Protein AF-A0A3C0VUE1-F1 (afdb_monom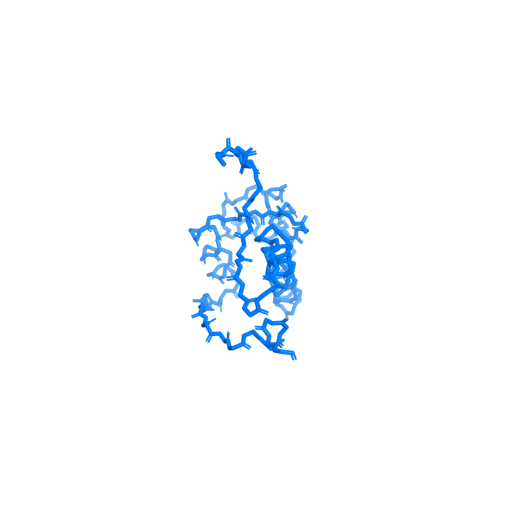er)

Radius of gyration: 16.92 Å; Cα contacts (8 Å, |Δi|>4): 74; chains: 1; bounding box: 52×18×45 Å

Secondary structure (DSSP, 8-state):
----TT--EEEETTEEEEHHHHHHHHHHHHHHHHHHHHHHTT--HHHHHHHHT--HHHHHHHTSTT----HHHHHHHHHHTT----------GGG--

Solvent-accessible surface area (backbone atoms only — not comparable to full-atom values): 6045 Å² total; per-residue (Å²): 134,93,82,78,85,86,69,66,62,48,77,54,98,94,43,80,42,54,47,66,59,58,49,48,53,55,33,36,54,54,19,49,54,52,51,50,54,35,52,78,66,73,49,49,64,64,56,49,16,67,65,58,76,43,58,44,70,58,50,53,44,51,55,33,80,79,47,83,75,52,69,68,56,52,42,45,55,26,48,63,68,77,45,79,78,82,88,80,91,73,87,64,72,86,79,55,138

Sequence (97 aa):
MAEKSGMNYLFKDGRAYSIEDIQKDVRKAFAQDYVECRKKKHVTQRQLAVKTGIPQPNITRFESVGSNPSLELMVKMAAALGMKLKLVLEEDKSLKD

Mean predicted aligned error: 6.17 Å

pLDDT: mean 87.29, std 13.76, range [38.28, 98.25]

Nearest PDB structures (foldseek):
  4z5h-assembly1_A-2  TM=8.898E-01  e=3.571E-03  Escherichia coli K-12
  6u0i-assembly1_B  TM=7.505E-01  e=1.689E-03  Escherichia coli str. K-12 substr. DH10B
  5k98-assembly1_P  TM=8.778E-01  e=1.098E-02  Escherichia coli MP020980.2
  8ezt-assemb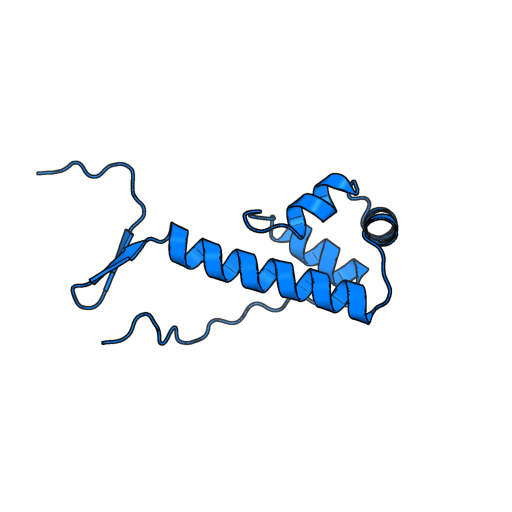ly1_D-2  TM=8.251E-01  e=7.092E-03  Legionella pneumophila
  2wiu-assembly1_B  TM=8.584E-01  e=1.031E-02  Escherichia coli

Structure (mmCIF, N/CA/C/O backbone):
data_AF-A0A3C0VUE1-F1
#
_entry.id   AF-A0A3C0VUE1-F1
#
loop_
_atom_site.group_PDB
_atom_site.id
_atom_site.type_symbol
_atom_site.label_atom_id
_atom_site.label_alt_id
_atom_site.label_comp_id
_atom_site.label_asym_id
_atom_site.label_entity_id
_atom_site.label_seq_id
_atom_site.pdbx_PDB_ins_code
_atom_site.Cartn_x
_atom_site.Cartn_y
_atom_site.Cartn_z
_atom_site.occupancy
_atom_site.B_iso_or_equiv
_atom_site.auth_seq_id
_atom_site.auth_comp_id
_atom_site.auth_asym_id
_atom_site.auth_atom_id
_atom_site.pdbx_PDB_model_num
ATOM 1 N N . MET A 1 1 ? 34.634 -0.906 -20.537 1.00 38.28 1 MET A N 1
ATOM 2 C CA . MET A 1 1 ? 35.022 -1.402 -19.200 1.00 38.28 1 MET A CA 1
ATOM 3 C C . MET A 1 1 ? 34.171 -0.685 -18.164 1.00 38.28 1 MET A C 1
ATOM 5 O O . MET A 1 1 ? 33.788 0.450 -18.405 1.00 38.28 1 MET A O 1
ATOM 9 N N . ALA A 1 2 ? 33.755 -1.427 -17.142 1.00 46.38 2 ALA A N 1
ATOM 10 C CA . ALA A 1 2 ? 32.662 -1.142 -16.218 1.00 46.38 2 ALA A CA 1
ATOM 11 C C . ALA A 1 2 ? 32.829 0.140 -15.386 1.00 46.38 2 ALA A C 1
ATOM 13 O O . ALA A 1 2 ? 33.916 0.393 -14.894 1.00 46.38 2 ALA A O 1
ATOM 14 N N . GLU A 1 3 ? 31.727 0.879 -15.207 1.00 42.19 3 GLU A N 1
ATOM 15 C CA . GLU A 1 3 ? 31.183 1.300 -13.902 1.00 42.19 3 GLU A CA 1
ATOM 16 C C . GLU A 1 3 ? 29.938 2.181 -14.122 1.00 42.19 3 GLU A C 1
ATOM 18 O O . GLU A 1 3 ? 29.999 3.397 -14.262 1.00 42.19 3 GLU A O 1
ATOM 23 N N . LYS A 1 4 ? 28.762 1.548 -14.152 1.00 46.25 4 LYS A N 1
ATOM 24 C CA . LYS A 1 4 ? 27.510 2.187 -13.716 1.00 46.25 4 LYS A CA 1
ATOM 25 C C . LYS A 1 4 ? 26.957 1.376 -12.552 1.00 46.25 4 LYS A C 1
ATOM 27 O O . LYS A 1 4 ? 25.874 0.807 -12.613 1.00 46.25 4 LYS A O 1
ATOM 32 N N . SER A 1 5 ? 27.773 1.267 -11.509 1.00 52.25 5 SER A N 1
ATOM 33 C CA . SER A 1 5 ? 27.320 0.829 -10.195 1.00 52.25 5 SER A CA 1
ATOM 34 C C . SER A 1 5 ? 26.398 1.926 -9.655 1.00 52.25 5 SER A C 1
ATOM 36 O O . SER A 1 5 ? 26.860 3.032 -9.391 1.00 52.25 5 SER A O 1
ATOM 38 N N . GLY A 1 6 ? 25.087 1.671 -9.591 1.00 52.31 6 GLY A N 1
ATOM 39 C CA . GLY A 1 6 ? 24.169 2.507 -8.807 1.00 52.31 6 GLY A CA 1
ATOM 40 C C . GLY A 1 6 ? 22.784 2.789 -9.386 1.00 52.31 6 GLY A C 1
ATOM 41 O O . GLY A 1 6 ? 21.906 3.156 -8.614 1.00 52.31 6 GLY A O 1
ATOM 42 N N . MET A 1 7 ? 22.532 2.604 -10.686 1.00 59.41 7 MET A N 1
ATOM 43 C CA . MET A 1 7 ? 21.194 2.857 -11.239 1.00 59.41 7 MET A CA 1
ATOM 44 C C . MET A 1 7 ? 20.579 1.600 -11.850 1.00 59.41 7 MET A C 1
ATOM 46 O O . MET A 1 7 ? 21.104 1.012 -12.796 1.00 59.41 7 MET A O 1
ATOM 50 N N . ASN A 1 8 ? 19.463 1.186 -11.256 1.00 80.62 8 ASN A N 1
ATOM 51 C CA . ASN A 1 8 ? 18.733 -0.035 -11.558 1.00 80.62 8 ASN A CA 1
ATOM 52 C C . ASN A 1 8 ? 17.902 0.190 -12.836 1.00 80.62 8 ASN A C 1
ATOM 54 O O . ASN A 1 8 ? 16.752 0.622 -12.770 1.00 80.62 8 ASN A O 1
ATOM 58 N N . TYR A 1 9 ? 18.516 -0.010 -14.002 1.00 83.56 9 TYR A N 1
ATOM 59 C CA . TYR A 1 9 ? 17.875 0.150 -15.310 1.00 83.56 9 TYR A CA 1
ATOM 60 C C . TYR A 1 9 ? 17.588 -1.210 -15.956 1.00 83.56 9 TYR A C 1
ATOM 62 O O . TYR A 1 9 ? 18.438 -2.099 -15.957 1.00 83.56 9 TYR A O 1
ATOM 70 N N . LEU A 1 10 ? 16.405 -1.345 -16.552 1.00 83.69 10 LEU A N 1
ATOM 71 C CA . LEU A 1 10 ? 16.043 -2.423 -17.470 1.00 83.69 10 LEU A CA 1
ATOM 72 C C . LEU A 1 10 ? 16.310 -1.955 -18.905 1.00 83.69 10 LEU A C 1
ATOM 74 O O . LEU A 1 10 ? 15.900 -0.859 -19.276 1.00 83.69 10 LEU A O 1
ATOM 78 N N . PHE A 1 11 ? 16.951 -2.782 -19.727 1.00 80.75 11 PHE A N 1
ATOM 79 C CA . PHE A 1 11 ? 17.130 -2.499 -21.152 1.00 80.75 11 PHE A CA 1
ATOM 80 C C . PHE A 1 11 ? 16.212 -3.395 -21.975 1.00 80.75 11 PHE A C 1
ATOM 82 O O . PHE A 1 11 ? 16.236 -4.615 -21.813 1.00 80.75 11 PHE A O 1
ATOM 89 N N . LYS A 1 12 ? 15.412 -2.790 -22.853 1.00 79.44 12 LYS A N 1
ATOM 90 C CA . LYS A 1 12 ? 14.504 -3.501 -23.755 1.0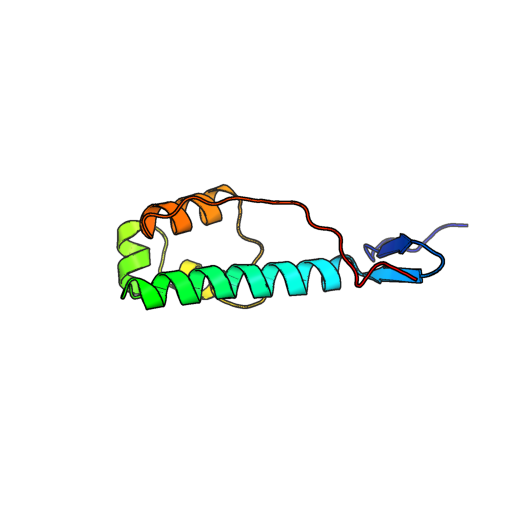0 79.44 12 LYS A CA 1
ATOM 91 C C . LYS A 1 12 ? 14.329 -2.696 -25.045 1.00 79.44 12 LYS A C 1
ATOM 93 O O . LYS A 1 12 ? 14.196 -1.479 -24.978 1.00 79.44 12 LYS A O 1
ATOM 98 N N . ASP A 1 13 ? 14.401 -3.363 -26.197 1.00 81.88 13 ASP A N 1
ATOM 99 C CA . ASP A 1 13 ? 14.172 -2.773 -27.530 1.00 81.88 13 ASP A CA 1
ATOM 100 C C . ASP A 1 13 ? 14.999 -1.493 -27.798 1.00 81.88 13 ASP A C 1
ATOM 102 O O . ASP A 1 13 ? 14.536 -0.501 -28.354 1.00 81.88 13 ASP A O 1
ATOM 106 N N . GLY A 1 14 ? 16.256 -1.482 -27.338 1.00 80.56 14 GLY A N 1
ATOM 107 C CA . GLY A 1 14 ? 17.170 -0.342 -27.491 1.00 80.56 14 GLY A CA 1
ATOM 108 C C . GLY A 1 14 ? 16.881 0.857 -26.576 1.00 80.56 14 GLY A C 1
ATOM 109 O O . GLY A 1 14 ? 17.617 1.843 -26.625 1.00 80.56 14 GLY A O 1
ATOM 110 N N . ARG A 1 15 ? 15.862 0.780 -25.711 1.00 81.75 15 ARG A N 1
ATOM 111 C CA . ARG A 1 15 ? 15.519 1.805 -24.716 1.00 81.75 15 ARG A CA 1
ATOM 112 C C . ARG A 1 15 ? 15.894 1.349 -23.303 1.00 81.75 15 ARG A C 1
ATOM 114 O O . ARG A 1 15 ? 15.845 0.164 -22.967 1.00 81.75 15 ARG A O 1
ATOM 121 N N . ALA A 1 16 ? 16.294 2.309 -22.472 1.00 84.06 16 ALA A N 1
ATOM 122 C CA . ALA A 1 16 ? 16.570 2.098 -21.056 1.00 84.06 16 ALA A CA 1
ATOM 123 C C . ALA A 1 16 ? 15.379 2.581 -20.225 1.00 84.06 16 ALA A C 1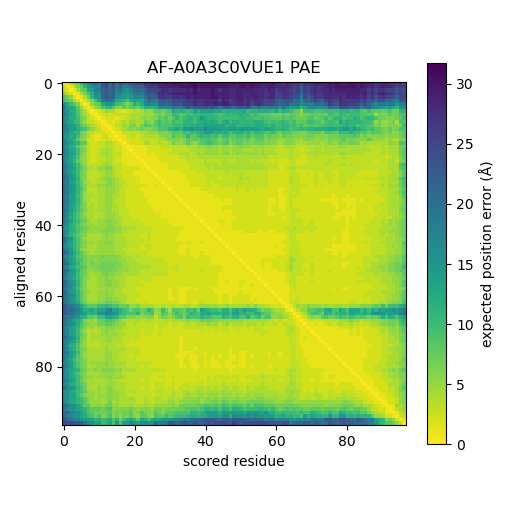
ATOM 125 O O . ALA A 1 16 ? 14.930 3.715 -20.381 1.00 84.06 16 ALA A O 1
ATOM 126 N N . TYR A 1 17 ? 14.911 1.735 -19.317 1.00 84.50 17 TYR A N 1
ATOM 127 C CA . TYR A 1 17 ? 13.801 2.010 -18.418 1.00 84.50 17 TYR A CA 1
ATOM 128 C C . TYR A 1 17 ? 14.300 2.015 -16.980 1.00 84.50 17 TYR A C 1
ATOM 130 O O . TYR A 1 17 ? 14.957 1.075 -16.534 1.00 84.50 17 TYR A O 1
ATOM 138 N N . SER A 1 18 ? 14.003 3.081 -16.244 1.00 88.19 18 SER A N 1
ATOM 139 C CA . SER A 1 18 ? 14.313 3.173 -14.818 1.00 88.19 18 SER A CA 1
ATOM 140 C C . SER A 1 18 ? 13.386 2.247 -14.034 1.00 88.19 18 SER A C 1
ATOM 142 O O . SER A 1 18 ? 12.167 2.425 -14.050 1.00 88.19 18 SER A O 1
ATOM 144 N N . ILE A 1 19 ? 13.945 1.265 -13.320 1.00 87.00 19 ILE A N 1
ATOM 145 C CA . ILE A 1 19 ? 13.153 0.400 -12.433 1.00 87.00 19 ILE A CA 1
ATOM 146 C C . ILE A 1 19 ? 12.474 1.232 -11.344 1.00 87.00 19 ILE A C 1
ATOM 148 O O . ILE A 1 19 ? 11.368 0.904 -10.923 1.00 87.00 19 ILE A O 1
ATOM 152 N N . GLU A 1 20 ? 13.108 2.313 -10.889 1.00 86.94 20 GLU A N 1
ATOM 153 C CA . GLU A 1 20 ? 12.537 3.179 -9.862 1.00 86.94 20 GLU A CA 1
ATOM 154 C C . GLU A 1 20 ? 11.254 3.866 -10.341 1.00 86.94 20 GLU A C 1
ATOM 156 O O . GLU A 1 20 ? 10.271 3.893 -9.595 1.00 86.94 20 GLU A O 1
ATOM 161 N N . ASP A 1 21 ? 11.230 4.337 -11.590 1.00 85.19 21 ASP A N 1
ATOM 162 C CA . ASP A 1 21 ? 10.046 4.969 -12.178 1.00 85.19 21 ASP A CA 1
ATOM 163 C C . ASP A 1 21 ? 8.914 3.953 -12.367 1.00 85.19 21 ASP A C 1
ATOM 165 O O . ASP A 1 21 ? 7.794 4.197 -11.917 1.00 85.19 21 ASP A O 1
ATOM 169 N N . ILE A 1 22 ? 9.224 2.759 -12.891 1.00 87.50 22 ILE A N 1
ATOM 170 C CA . ILE A 1 22 ? 8.250 1.658 -12.996 1.00 87.50 22 ILE A CA 1
ATOM 171 C C . ILE A 1 22 ? 7.665 1.337 -11.611 1.00 87.50 22 ILE A C 1
ATOM 173 O O . ILE A 1 22 ? 6.450 1.252 -11.421 1.00 87.50 22 ILE A O 1
ATOM 177 N N . GLN A 1 23 ? 8.519 1.197 -10.595 1.00 89.12 23 GLN A N 1
ATOM 178 C CA . GLN A 1 23 ? 8.074 0.913 -9.232 1.00 89.12 23 GLN A CA 1
ATOM 179 C C . GLN A 1 23 ? 7.252 2.051 -8.620 1.00 89.12 23 GLN A C 1
ATOM 181 O O . GLN A 1 23 ? 6.435 1.799 -7.732 1.00 89.12 23 GLN A O 1
ATOM 186 N N . LYS A 1 24 ? 7.502 3.305 -8.998 1.00 88.44 24 LYS A N 1
ATOM 187 C CA . LYS A 1 24 ? 6.782 4.467 -8.470 1.00 88.44 24 LYS A CA 1
ATOM 188 C C . LYS A 1 24 ? 5.323 4.446 -8.907 1.00 88.44 24 LYS A C 1
ATOM 190 O O . LYS A 1 24 ? 4.447 4.641 -8.061 1.00 88.44 24 LYS A O 1
ATOM 195 N N . ASP A 1 25 ? 5.068 4.147 -10.176 1.00 86.88 25 ASP A N 1
ATOM 196 C CA . ASP A 1 25 ? 3.711 4.079 -10.719 1.00 86.88 25 ASP A CA 1
ATOM 197 C C . ASP A 1 25 ? 2.924 2.914 -10.118 1.00 86.88 25 ASP A C 1
ATOM 199 O O . ASP A 1 25 ? 1.810 3.112 -9.625 1.00 86.88 25 ASP A O 1
ATOM 203 N N . VAL A 1 26 ? 3.547 1.734 -10.020 1.00 89.62 26 VAL A N 1
ATOM 204 C CA . VAL A 1 26 ? 2.945 0.565 -9.356 1.00 89.62 26 VAL A CA 1
ATOM 205 C C . VAL A 1 26 ? 2.604 0.875 -7.896 1.00 89.62 26 VAL A C 1
ATOM 207 O O . VAL A 1 26 ? 1.485 0.617 -7.450 1.00 89.62 26 VAL A O 1
ATOM 210 N N . ARG A 1 27 ? 3.531 1.479 -7.138 1.00 90.75 27 ARG A N 1
ATOM 211 C CA . ARG A 1 27 ? 3.298 1.850 -5.729 1.00 90.75 27 ARG A CA 1
ATOM 212 C C . ARG A 1 27 ? 2.165 2.859 -5.574 1.00 90.75 27 ARG A C 1
ATOM 214 O O . ARG A 1 27 ? 1.388 2.760 -4.626 1.00 90.75 27 ARG A O 1
ATOM 221 N N . LYS A 1 28 ? 2.071 3.830 -6.483 1.00 89.50 28 LYS A N 1
ATOM 222 C CA . LYS A 1 28 ? 1.016 4.845 -6.464 1.00 89.50 28 LYS A CA 1
ATOM 223 C C . LYS A 1 28 ? -0.356 4.223 -6.716 1.00 89.50 28 LYS A C 1
ATOM 225 O O . LYS A 1 28 ? -1.250 4.452 -5.905 1.00 89.50 28 LYS A O 1
ATOM 230 N N . ALA A 1 29 ? -0.498 3.433 -7.782 1.00 90.06 29 ALA A N 1
ATOM 231 C CA . ALA A 1 29 ? -1.750 2.749 -8.105 1.00 90.06 29 ALA A CA 1
ATOM 232 C C . ALA A 1 29 ? -2.197 1.855 -6.939 1.00 90.06 29 ALA A C 1
ATOM 234 O O . ALA A 1 29 ? -3.319 1.958 -6.450 1.00 90.06 29 ALA A O 1
ATOM 235 N N . PHE A 1 30 ? -1.258 1.083 -6.394 1.00 91.62 30 PHE A N 1
ATOM 236 C CA . PHE A 1 30 ? -1.511 0.208 -5.261 1.00 91.62 30 PHE A CA 1
ATOM 237 C C . PHE A 1 30 ? -1.992 0.959 -4.008 1.00 91.62 30 PHE A C 1
ATOM 239 O O . PHE A 1 30 ? -2.989 0.582 -3.397 1.00 91.62 30 PHE A O 1
ATOM 246 N N . ALA A 1 31 ? -1.322 2.046 -3.612 1.00 93.25 31 ALA A N 1
ATOM 247 C CA . ALA A 1 31 ? -1.751 2.842 -2.460 1.00 93.25 31 ALA A CA 1
ATOM 248 C C . ALA A 1 31 ? -3.150 3.452 -2.673 1.00 93.25 31 ALA A C 1
ATOM 250 O O . ALA A 1 31 ? -3.966 3.471 -1.746 1.00 93.25 31 ALA A O 1
ATOM 251 N N . GLN A 1 32 ? -3.445 3.911 -3.894 1.00 94.06 32 GLN A N 1
ATOM 252 C CA . GLN A 1 32 ? -4.749 4.464 -4.259 1.00 94.06 32 GLN A CA 1
ATOM 253 C C . GLN A 1 32 ? -5.868 3.424 -4.132 1.00 94.06 32 GLN A C 1
ATOM 255 O O . GLN A 1 32 ? -6.879 3.724 -3.494 1.00 94.06 32 GLN A O 1
ATOM 260 N N . ASP A 1 33 ? -5.661 2.194 -4.610 1.00 94.25 33 ASP A N 1
ATOM 261 C CA . ASP A 1 33 ? -6.644 1.107 -4.497 1.00 94.25 33 ASP A CA 1
ATOM 262 C C . ASP A 1 33 ? -7.052 0.843 -3.040 1.00 94.25 33 ASP A C 1
ATOM 264 O O . ASP A 1 33 ? -8.238 0.696 -2.719 1.00 94.25 33 ASP A O 1
ATOM 268 N N . TYR A 1 34 ? -6.083 0.838 -2.120 1.00 95.81 34 TYR A N 1
ATOM 269 C CA . TYR A 1 34 ? -6.359 0.654 -0.695 1.00 95.81 34 TYR A CA 1
ATOM 270 C C . TYR A 1 34 ? -7.112 1.838 -0.090 1.00 95.81 34 TYR A C 1
ATOM 272 O O . TYR A 1 34 ? -8.068 1.628 0.663 1.00 95.81 34 TYR A O 1
ATOM 280 N N . VAL A 1 35 ? -6.727 3.073 -0.430 1.00 96.44 35 VAL A N 1
ATOM 281 C CA . VAL A 1 35 ? -7.426 4.286 0.026 1.00 96.44 35 VAL A CA 1
ATOM 282 C C . VAL A 1 35 ? -8.876 4.276 -0.446 1.00 96.44 35 VAL A C 1
ATOM 284 O O . VAL A 1 35 ? -9.788 4.544 0.342 1.00 96.44 35 VAL A O 1
ATOM 287 N N . GLU A 1 36 ? -9.108 3.960 -1.717 1.00 97.06 36 GLU A N 1
ATOM 288 C CA . GLU A 1 36 ? -10.445 3.890 -2.293 1.00 97.06 36 GLU A CA 1
ATOM 289 C C . GLU A 1 36 ? -11.280 2.785 -1.662 1.00 97.06 36 GLU A C 1
ATOM 291 O O . GLU A 1 36 ? -12.406 3.039 -1.231 1.00 97.06 36 GLU A O 1
ATOM 296 N N . CYS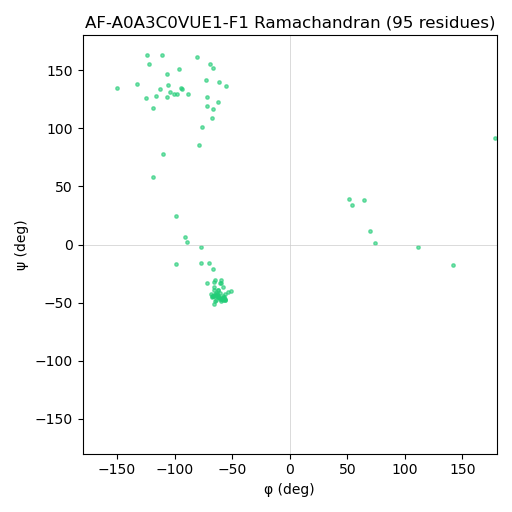 A 1 37 ? -10.736 1.572 -1.555 1.00 97.31 37 CYS A N 1
ATOM 297 C CA . CYS A 1 37 ? -11.420 0.454 -0.917 1.00 97.31 37 CYS A CA 1
ATOM 298 C C . CYS A 1 37 ? -11.790 0.787 0.534 1.00 97.31 37 CYS A C 1
ATOM 300 O O . CYS A 1 37 ? -12.919 0.541 0.970 1.00 97.31 37 CYS A O 1
ATOM 302 N N . ARG A 1 38 ? -10.864 1.392 1.284 1.00 97.81 38 ARG A N 1
ATOM 303 C CA . ARG A 1 38 ? -11.102 1.823 2.661 1.00 97.81 38 ARG A CA 1
ATOM 304 C C . ARG A 1 38 ? -12.241 2.845 2.740 1.00 97.81 38 ARG A C 1
ATOM 306 O O . ARG A 1 38 ? -13.132 2.693 3.578 1.00 97.81 38 ARG A O 1
ATOM 313 N N . LYS A 1 39 ? -12.233 3.859 1.867 1.00 97.75 39 LYS A N 1
ATOM 314 C CA . LYS A 1 39 ? -13.289 4.883 1.793 1.00 97.75 39 LYS A CA 1
ATOM 315 C C . LYS A 1 39 ? -14.645 4.286 1.399 1.00 97.75 39 LYS A C 1
ATOM 317 O O . LYS A 1 39 ? -15.629 4.590 2.064 1.00 97.75 39 LYS A O 1
ATOM 322 N N . LYS A 1 40 ? -14.692 3.395 0.400 1.00 98.12 40 LYS A N 1
ATOM 323 C CA . LYS A 1 40 ? -15.908 2.670 -0.032 1.00 98.12 40 LYS A CA 1
ATOM 324 C C . LYS A 1 40 ? -16.517 1.827 1.091 1.00 98.12 40 LYS A C 1
ATOM 326 O O . LYS A 1 40 ? -17.725 1.653 1.144 1.00 98.12 40 LYS A O 1
ATOM 331 N N . LYS A 1 41 ? -15.686 1.324 2.006 1.00 97.00 41 LYS A N 1
ATOM 332 C CA . LYS A 1 41 ? -16.114 0.571 3.197 1.00 97.00 41 LYS A CA 1
ATOM 333 C C . LYS A 1 41 ? -16.351 1.448 4.429 1.00 97.00 41 LYS A C 1
ATOM 335 O O . LYS A 1 41 ? -16.557 0.909 5.512 1.00 97.00 41 LYS A O 1
ATOM 340 N N . HIS A 1 42 ? -16.290 2.773 4.286 1.00 97.62 42 HIS A N 1
ATOM 341 C CA . HIS A 1 42 ? -16.481 3.745 5.366 1.00 97.62 42 HIS A CA 1
ATOM 342 C C . HIS A 1 42 ? -15.563 3.524 6.582 1.00 97.62 42 HIS A C 1
ATOM 344 O O . HIS A 1 42 ? -15.942 3.780 7.722 1.00 97.62 42 HIS A O 1
ATOM 350 N N . VAL A 1 43 ? -14.333 3.058 6.346 1.00 98.00 43 VAL A N 1
ATOM 351 C CA . VAL A 1 43 ? -13.335 2.832 7.400 1.00 98.00 43 VAL A CA 1
ATOM 352 C C . VAL A 1 43 ? -12.376 4.028 7.463 1.00 98.00 43 VAL A C 1
ATOM 354 O O . VAL A 1 43 ? -11.806 4.447 6.460 1.00 98.00 43 VAL A O 1
ATOM 357 N N . THR A 1 44 ? -12.146 4.607 8.63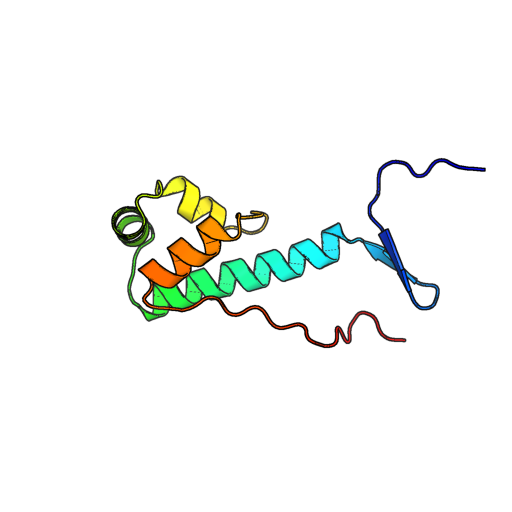8 1.00 98.25 44 THR A N 1
ATOM 358 C CA . THR A 1 44 ? -11.105 5.636 8.831 1.00 98.25 44 THR A CA 1
ATOM 359 C C . THR A 1 44 ? -9.724 4.997 8.999 1.00 98.25 44 THR A C 1
ATOM 361 O O . THR A 1 44 ? -9.618 3.826 9.360 1.00 98.25 44 THR A O 1
ATOM 364 N N . GLN A 1 45 ? -8.638 5.753 8.799 1.00 98.19 45 GLN A N 1
ATOM 365 C CA . GLN A 1 45 ? -7.282 5.245 9.075 1.00 98.19 45 GLN A CA 1
ATOM 366 C C . GLN A 1 45 ? -7.124 4.798 10.539 1.00 98.19 45 GLN A C 1
ATOM 368 O O . GLN A 1 45 ? -6.498 3.779 10.807 1.00 98.19 45 GLN A O 1
ATOM 373 N N . ARG A 1 46 ? -7.753 5.510 11.486 1.00 98.25 46 ARG A N 1
ATOM 374 C CA . ARG A 1 46 ? -7.773 5.136 12.909 1.00 98.25 46 ARG A CA 1
ATOM 375 C C . ARG A 1 46 ? -8.521 3.824 13.153 1.00 98.25 46 ARG A C 1
ATOM 377 O O . ARG A 1 46 ? -8.049 2.985 13.908 1.00 98.25 46 ARG A O 1
ATOM 384 N N . GLN A 1 47 ? -9.669 3.621 12.512 1.00 98.25 47 GLN A N 1
ATOM 385 C CA . GLN A 1 47 ? -10.393 2.349 12.613 1.00 98.25 47 GLN A CA 1
ATOM 386 C C . GLN A 1 47 ? -9.602 1.203 11.979 1.00 98.25 47 GLN A C 1
ATOM 388 O O . GLN A 1 47 ? -9.571 0.106 12.528 1.00 98.25 47 GLN A O 1
ATOM 393 N N . LEU A 1 48 ? -8.934 1.450 10.851 1.00 97.69 48 LEU A N 1
ATOM 394 C CA . LEU A 1 48 ? -8.080 0.448 10.222 1.00 97.69 48 LEU A CA 1
ATOM 395 C C . LEU A 1 48 ? -6.869 0.104 11.101 1.00 97.69 48 LEU A C 1
ATOM 397 O O . LEU A 1 48 ? -6.517 -1.068 11.197 1.00 97.69 48 LEU A O 1
ATOM 401 N N . ALA A 1 49 ? -6.297 1.085 11.808 1.00 97.94 49 ALA A N 1
ATOM 402 C CA . ALA A 1 49 ? -5.236 0.869 12.795 1.00 97.94 49 ALA A CA 1
ATOM 403 C C . ALA A 1 49 ? -5.686 -0.098 13.894 1.00 97.94 49 ALA A C 1
ATOM 405 O O . ALA A 1 49 ? -5.012 -1.087 14.166 1.00 97.94 49 ALA A O 1
ATOM 406 N N . VAL A 1 50 ? -6.879 0.128 14.451 1.00 97.69 50 VAL A N 1
ATOM 407 C CA . VAL A 1 50 ? -7.474 -0.765 15.457 1.00 97.69 50 VAL A CA 1
ATOM 408 C C . VAL A 1 50 ? -7.699 -2.173 14.897 1.00 97.69 50 VAL A C 1
ATOM 410 O O . VAL A 1 50 ? -7.338 -3.146 15.547 1.00 97.69 50 VAL A O 1
ATOM 413 N N . LYS A 1 51 ? -8.243 -2.301 13.679 1.00 96.50 51 LYS A N 1
ATOM 414 C CA . LYS A 1 51 ? -8.512 -3.610 13.054 1.00 96.50 51 LYS A CA 1
ATOM 415 C C . LYS A 1 51 ? -7.249 -4.412 12.734 1.00 96.50 51 LYS A C 1
ATOM 417 O O . LYS A 1 51 ? -7.292 -5.635 12.731 1.00 96.50 51 LYS A O 1
ATOM 422 N N . THR A 1 52 ? -6.158 -3.730 12.399 1.00 95.75 52 THR A N 1
ATOM 423 C CA . THR A 1 52 ? -4.914 -4.364 11.936 1.00 95.75 52 THR A CA 1
ATOM 424 C C . THR A 1 52 ? -3.857 -4.518 13.027 1.00 95.75 52 THR A C 1
ATOM 426 O O . THR A 1 52 ? -2.898 -5.262 12.830 1.00 95.75 52 THR A O 1
ATOM 429 N N . GLY A 1 53 ? -3.986 -3.790 14.141 1.00 95.69 53 GLY A N 1
ATOM 430 C CA . GLY A 1 53 ? -2.922 -3.642 15.137 1.00 95.69 53 GLY A CA 1
ATOM 431 C C . GLY A 1 53 ? -1.737 -2.797 14.651 1.00 95.69 53 GLY A C 1
ATOM 432 O O . GLY A 1 53 ? -0.689 -2.781 15.290 1.00 95.69 53 GLY A O 1
ATOM 433 N N . ILE A 1 54 ? -1.872 -2.104 13.517 1.00 94.81 54 ILE A N 1
ATOM 434 C CA . ILE A 1 54 ? -0.816 -1.275 12.930 1.00 94.81 54 ILE A CA 1
ATOM 435 C C . ILE A 1 54 ? -0.997 0.172 13.401 1.00 94.81 54 ILE A C 1
ATOM 437 O O . ILE A 1 54 ? -2.111 0.691 13.326 1.00 94.81 54 ILE A O 1
ATOM 441 N N . PRO A 1 55 ? 0.067 0.879 13.821 1.00 95.69 55 PRO A N 1
ATOM 442 C CA . PRO A 1 55 ? -0.034 2.294 14.167 1.00 95.69 55 PRO A CA 1
ATOM 443 C C . PRO A 1 55 ? -0.618 3.134 13.023 1.00 95.69 55 PRO A C 1
ATOM 445 O O . PRO A 1 55 ? -0.203 3.000 11.871 1.00 95.69 55 PRO A O 1
ATOM 448 N N . GLN A 1 56 ? -1.532 4.059 13.335 1.00 96.69 56 GLN A N 1
ATOM 449 C CA . GLN A 1 56 ? -2.134 4.949 12.333 1.00 96.69 56 GLN A CA 1
ATOM 450 C C . GLN A 1 56 ? -1.093 5.678 11.454 1.00 96.69 56 GLN A C 1
ATOM 452 O O . GLN A 1 56 ? -1.310 5.712 10.244 1.00 96.69 56 GLN A O 1
ATOM 457 N N . PRO A 1 57 ? 0.054 6.176 11.971 1.00 95.19 57 PRO A N 1
ATOM 458 C CA . PRO A 1 57 ? 1.088 6.779 11.123 1.00 95.19 57 PRO A CA 1
ATOM 459 C C . PRO A 1 57 ? 1.653 5.825 10.061 1.00 95.19 57 PRO A C 1
ATOM 461 O O . PRO A 1 57 ? 1.960 6.247 8.946 1.00 95.19 57 PRO A O 1
ATOM 464 N N . ASN A 1 58 ? 1.737 4.525 10.362 1.00 93.38 58 ASN A N 1
ATOM 465 C CA . ASN A 1 58 ? 2.184 3.519 9.398 1.00 93.38 58 ASN A CA 1
ATOM 466 C C . ASN A 1 58 ? 1.125 3.276 8.320 1.00 93.38 58 ASN A C 1
ATOM 468 O O . ASN A 1 58 ? 1.486 3.055 7.169 1.00 93.38 58 ASN A O 1
ATOM 472 N N . ILE A 1 59 ? -0.163 3.374 8.664 1.00 95.62 59 ILE A N 1
ATOM 473 C CA . ILE A 1 59 ? -1.256 3.353 7.683 1.00 95.62 59 ILE A CA 1
ATOM 474 C C . ILE A 1 59 ? -1.212 4.602 6.808 1.00 95.62 59 ILE A C 1
ATOM 476 O O . ILE A 1 59 ? -1.313 4.488 5.592 1.00 95.62 59 ILE A O 1
ATOM 480 N N . THR A 1 60 ? -1.005 5.785 7.391 1.00 95.38 60 THR A N 1
ATOM 481 C CA . THR A 1 60 ? -0.829 7.022 6.622 1.00 95.38 60 THR A CA 1
ATOM 482 C C . THR A 1 60 ? 0.325 6.883 5.634 1.00 95.38 60 THR A C 1
ATOM 484 O O . THR A 1 60 ? 0.152 7.179 4.456 1.00 95.38 60 THR A O 1
ATOM 487 N N . ARG A 1 61 ? 1.477 6.367 6.079 1.00 92.44 61 ARG A N 1
ATOM 488 C CA . ARG A 1 61 ? 2.629 6.116 5.206 1.00 92.44 61 ARG A CA 1
ATOM 489 C C . ARG A 1 61 ? 2.323 5.073 4.132 1.00 92.44 61 ARG A C 1
ATOM 491 O O . ARG A 1 61 ? 2.704 5.281 2.988 1.00 92.44 61 ARG A O 1
ATOM 498 N N . PHE A 1 62 ? 1.640 3.986 4.486 1.00 93.44 62 PHE A N 1
ATOM 499 C CA . PHE A 1 62 ? 1.207 2.954 3.541 1.00 93.44 62 PHE A CA 1
ATOM 500 C C . PHE A 1 62 ? 0.331 3.546 2.426 1.00 93.44 62 PHE A C 1
ATOM 502 O O . PHE A 1 62 ? 0.563 3.282 1.253 1.00 93.44 62 PHE A O 1
ATOM 509 N N . GLU A 1 63 ? -0.629 4.396 2.794 1.00 93.56 63 GLU A N 1
ATOM 510 C CA . GLU A 1 63 ? -1.554 5.074 1.877 1.00 93.56 63 GLU A CA 1
ATOM 511 C C . GLU A 1 63 ? -0.928 6.268 1.131 1.00 93.56 63 GLU A C 1
ATOM 513 O O . GLU A 1 63 ? -1.591 6.896 0.305 1.00 93.56 63 GLU A O 1
ATOM 518 N N . SER A 1 64 ? 0.336 6.599 1.411 1.00 87.50 64 SER A N 1
ATOM 519 C CA . SER A 1 64 ? 1.063 7.694 0.763 1.00 87.50 64 SER A CA 1
ATOM 520 C C . SER A 1 64 ? 1.924 7.189 -0.395 1.00 87.50 64 SER A C 1
ATOM 522 O O . SER A 1 64 ? 2.446 6.072 -0.376 1.00 87.50 64 SER A O 1
ATOM 524 N N . VAL A 1 65 ? 2.133 8.051 -1.394 1.00 71.06 65 VAL A N 1
ATOM 525 C CA . VAL A 1 65 ? 3.006 7.759 -2.539 1.00 71.06 65 VAL A CA 1
ATOM 526 C C . VAL A 1 65 ? 4.441 7.535 -2.049 1.00 71.06 65 VAL A C 1
ATOM 528 O O . VAL A 1 65 ? 5.022 8.409 -1.412 1.00 71.06 65 VAL A O 1
ATOM 531 N N . GLY A 1 66 ? 5.013 6.368 -2.355 1.00 70.50 66 GLY A N 1
ATOM 532 C CA . GLY A 1 66 ? 6.429 6.065 -2.107 1.00 70.50 66 GLY A CA 1
ATOM 533 C C . GLY A 1 66 ? 6.717 5.022 -1.024 1.00 70.50 66 GLY A C 1
ATOM 534 O O . GLY A 1 66 ? 7.879 4.658 -0.839 1.00 70.50 66 GLY A O 1
ATOM 535 N N . SER A 1 67 ? 5.710 4.480 -0.329 1.00 77.62 67 SER A N 1
ATOM 536 C CA . SER A 1 67 ? 5.955 3.330 0.553 1.00 77.62 67 SER A CA 1
ATOM 537 C C . SER A 1 67 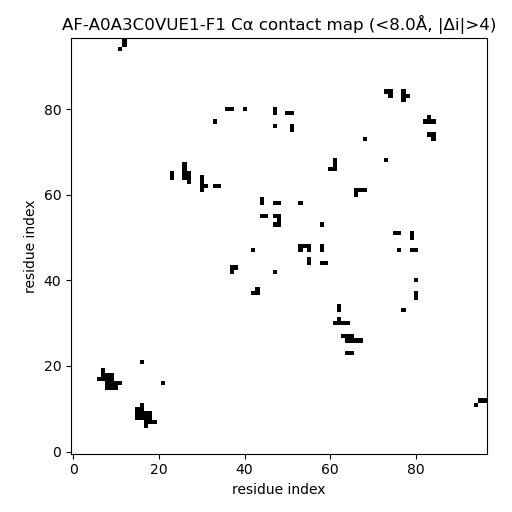? 6.199 2.046 -0.256 1.00 77.62 67 SER A C 1
ATOM 539 O O . SER A 1 67 ? 5.573 1.825 -1.289 1.00 77.62 67 SER A O 1
ATOM 541 N N . ASN A 1 68 ? 7.133 1.202 0.193 1.00 87.06 68 ASN A N 1
ATOM 542 C CA . ASN A 1 68 ? 7.308 -0.169 -0.300 1.00 87.06 68 ASN A CA 1
ATOM 543 C C . ASN A 1 68 ? 6.880 -1.130 0.818 1.00 87.06 68 ASN A C 1
ATOM 545 O O . ASN A 1 68 ? 7.734 -1.569 1.596 1.00 87.06 68 ASN A O 1
ATOM 549 N N . PRO A 1 69 ? 5.567 -1.337 1.022 1.00 88.56 69 PRO A N 1
ATOM 550 C CA . PRO A 1 69 ? 5.103 -2.171 2.116 1.00 88.56 69 PRO A CA 1
ATOM 551 C C . PRO A 1 69 ? 5.518 -3.626 1.889 1.00 88.56 69 PRO A C 1
ATOM 553 O O . PRO A 1 69 ? 5.661 -4.070 0.755 1.00 88.56 69 PRO A O 1
ATOM 556 N N . SER A 1 70 ? 5.706 -4.388 2.967 1.00 91.56 70 SER A N 1
ATOM 557 C CA . SER A 1 70 ? 5.913 -5.832 2.847 1.00 91.56 70 SER A CA 1
ATOM 558 C C . SER A 1 70 ? 4.625 -6.516 2.387 1.00 91.56 70 SER A C 1
ATOM 560 O O . SER A 1 70 ? 3.525 -6.031 2.662 1.00 91.56 70 SER A O 1
ATOM 562 N N . LEU A 1 71 ? 4.744 -7.683 1.749 1.00 93.31 71 LEU A N 1
ATOM 563 C CA . LEU A 1 71 ? 3.583 -8.502 1.387 1.00 93.31 71 LEU A CA 1
ATOM 564 C C . LEU A 1 71 ? 2.686 -8.782 2.605 1.00 93.31 71 LEU A C 1
ATOM 566 O O . LEU A 1 71 ? 1.466 -8.693 2.509 1.00 93.31 71 LEU A O 1
ATOM 570 N N . GLU A 1 72 ? 3.285 -9.059 3.765 1.00 94.00 72 GLU A N 1
ATOM 571 C CA . GLU A 1 72 ? 2.556 -9.266 5.020 1.00 94.00 72 GLU A CA 1
ATOM 572 C C . GLU A 1 72 ? 1.671 -8.061 5.372 1.00 94.00 72 GLU A C 1
ATOM 574 O O . GLU A 1 72 ? 0.487 -8.223 5.674 1.00 94.00 72 GLU A O 1
ATOM 579 N N . LEU A 1 73 ? 2.225 -6.848 5.294 1.00 93.38 73 LEU A N 1
ATOM 580 C CA . LEU A 1 73 ? 1.491 -5.615 5.559 1.00 93.38 73 LEU A CA 1
ATOM 581 C C . LEU A 1 73 ? 0.343 -5.431 4.558 1.00 93.38 73 LEU A C 1
ATOM 583 O O . LEU A 1 73 ? -0.785 -5.152 4.961 1.00 93.38 73 LEU A O 1
ATOM 587 N N . MET A 1 74 ? 0.605 -5.652 3.268 1.00 94.81 74 MET A N 1
ATOM 588 C CA . MET A 1 74 ? -0.419 -5.580 2.222 1.00 94.81 74 MET A CA 1
ATOM 589 C C . MET A 1 74 ? -1.583 -6.547 2.490 1.00 94.81 74 MET A C 1
ATOM 591 O O . MET A 1 74 ? -2.755 -6.162 2.407 1.00 94.81 74 MET A O 1
ATOM 595 N N . VAL A 1 75 ? -1.270 -7.795 2.848 1.00 96.06 75 VAL A N 1
ATOM 596 C CA . VAL A 1 75 ? -2.263 -8.837 3.139 1.00 96.06 75 VAL A CA 1
ATOM 597 C C . VAL A 1 75 ? -3.068 -8.492 4.391 1.00 96.06 75 VAL A C 1
ATOM 599 O O . VAL A 1 75 ? -4.295 -8.577 4.352 1.00 96.06 75 VAL A O 1
ATOM 602 N N . LYS A 1 76 ? -2.423 -8.033 5.474 1.00 95.75 76 LYS A N 1
ATOM 603 C CA . LYS A 1 76 ? -3.115 -7.599 6.703 1.00 95.75 76 LYS A CA 1
ATOM 604 C C . LYS A 1 76 ? -4.096 -6.460 6.436 1.00 95.75 76 LYS A C 1
ATOM 606 O O . LYS A 1 76 ? -5.238 -6.512 6.890 1.00 95.75 76 LYS A O 1
ATOM 611 N N . MET A 1 77 ? -3.670 -5.454 5.674 1.00 95.88 77 MET A N 1
ATOM 612 C CA . MET A 1 77 ? -4.511 -4.312 5.310 1.00 95.88 77 MET A CA 1
ATOM 613 C C . MET A 1 77 ? -5.729 -4.754 4.487 1.00 95.88 77 MET A C 1
ATOM 615 O O . MET A 1 77 ? -6.849 -4.332 4.773 1.00 95.88 77 MET A O 1
ATOM 619 N N . ALA A 1 78 ? -5.537 -5.653 3.513 1.00 96.81 78 ALA A N 1
ATOM 620 C CA . ALA A 1 78 ? -6.630 -6.188 2.702 1.00 96.81 78 ALA A CA 1
ATOM 621 C C . ALA A 1 78 ? -7.613 -7.000 3.560 1.00 96.81 78 ALA A C 1
ATOM 623 O O . ALA A 1 78 ? -8.819 -6.754 3.514 1.00 96.81 78 ALA A O 1
ATOM 624 N N . ALA A 1 79 ? -7.102 -7.898 4.405 1.00 97.06 79 ALA A N 1
ATOM 625 C CA . ALA A 1 79 ? -7.916 -8.723 5.293 1.00 97.06 79 ALA A CA 1
ATOM 626 C C . ALA A 1 79 ? -8.747 -7.876 6.274 1.00 97.06 79 ALA A C 1
ATOM 628 O O . ALA A 1 79 ? -9.938 -8.126 6.444 1.00 97.06 79 ALA A O 1
ATOM 629 N N . ALA A 1 80 ? -8.172 -6.816 6.851 1.00 97.00 80 ALA A N 1
ATOM 630 C CA . ALA A 1 80 ? -8.888 -5.896 7.743 1.00 97.00 80 ALA A CA 1
ATOM 631 C C . ALA A 1 80 ? -9.980 -5.067 7.039 1.00 97.00 80 ALA A C 1
ATOM 633 O O . ALA A 1 80 ? -10.917 -4.573 7.678 1.00 97.00 80 ALA A O 1
ATOM 634 N N . LEU A 1 81 ? -9.883 -4.933 5.716 1.00 97.00 81 LEU A N 1
ATOM 635 C CA . LEU A 1 81 ? -10.928 -4.382 4.859 1.00 97.00 81 LEU A CA 1
ATOM 636 C C . LEU A 1 81 ? -11.904 -5.464 4.361 1.00 97.00 81 LEU A C 1
ATOM 638 O O . LEU A 1 81 ? -12.828 -5.145 3.620 1.00 97.00 81 LEU A O 1
ATOM 642 N N . GLY A 1 82 ? -11.763 -6.731 4.753 1.00 96.44 82 GLY A N 1
ATOM 643 C CA . GLY A 1 82 ? -12.589 -7.829 4.239 1.00 96.44 82 GLY A CA 1
ATOM 644 C C . GLY A 1 82 ? -12.364 -8.067 2.744 1.00 96.44 82 GLY A C 1
ATOM 645 O O . GLY A 1 82 ? -13.320 -8.271 2.000 1.00 96.44 82 GLY A O 1
ATOM 646 N N . MET A 1 83 ? -11.113 -7.945 2.303 1.00 96.88 83 MET A N 1
ATOM 647 C CA . MET A 1 83 ? -10.655 -8.141 0.929 1.00 96.88 83 MET A CA 1
ATOM 648 C C . MET A 1 83 ? -9.551 -9.201 0.895 1.00 96.88 83 MET A C 1
ATOM 650 O O . MET A 1 83 ? -8.910 -9.492 1.905 1.00 96.88 83 MET A O 1
ATOM 654 N N . LYS A 1 84 ? -9.278 -9.733 -0.297 1.00 95.75 84 LYS A N 1
ATOM 655 C CA . LYS A 1 84 ? -8.111 -10.574 -0.575 1.00 95.75 84 LYS A CA 1
ATOM 656 C C . LYS A 1 84 ? -7.177 -9.831 -1.523 1.00 95.75 84 LYS A C 1
ATOM 658 O O . LYS A 1 84 ? -7.631 -9.314 -2.539 1.00 95.75 84 LYS A O 1
ATOM 663 N N . LEU A 1 85 ? -5.880 -9.822 -1.219 1.00 96.00 85 LEU A N 1
ATOM 664 C CA . LEU A 1 85 ? -4.868 -9.339 -2.155 1.00 96.00 85 LEU A CA 1
ATOM 665 C C . LEU A 1 85 ? -4.695 -10.351 -3.297 1.00 96.00 85 LEU A C 1
ATOM 667 O O . LEU A 1 85 ? -4.458 -11.536 -3.050 1.00 96.00 85 LEU A O 1
ATOM 671 N N . LYS A 1 86 ? -4.796 -9.881 -4.541 1.00 94.69 86 LYS A N 1
ATOM 672 C CA . LYS A 1 86 ? -4.497 -10.652 -5.751 1.00 94.69 86 LYS A CA 1
ATOM 673 C C . LYS A 1 86 ? -3.455 -9.885 -6.561 1.00 94.69 86 LYS A C 1
ATOM 675 O O . LYS A 1 86 ? -3.676 -8.722 -6.869 1.00 94.69 86 LYS A O 1
ATOM 680 N N . LEU A 1 87 ? -2.350 -10.543 -6.900 1.00 92.38 87 LEU A N 1
ATOM 681 C CA . LEU A 1 87 ? -1.327 -10.014 -7.800 1.00 92.38 87 LEU A CA 1
ATOM 682 C C . LEU A 1 87 ? -1.481 -10.699 -9.157 1.00 92.38 87 LEU A C 1
ATOM 684 O O . LEU A 1 87 ? -1.624 -11.922 -9.217 1.00 92.38 87 LEU A O 1
ATOM 688 N N . VAL A 1 88 ? -1.493 -9.912 -10.226 1.00 92.56 88 VAL A N 1
ATOM 689 C CA . VAL A 1 88 ? -1.597 -10.387 -11.608 1.00 92.56 88 VAL A CA 1
ATOM 690 C C . VAL A 1 88 ? -0.524 -9.674 -12.417 1.00 92.56 88 VAL A C 1
ATOM 692 O O . VAL A 1 88 ? -0.283 -8.489 -12.204 1.00 92.56 88 VAL A O 1
ATOM 695 N N . LEU A 1 89 ? 0.142 -10.409 -13.304 1.00 92.44 89 LEU A N 1
ATOM 696 C CA . LEU A 1 89 ? 1.043 -9.825 -14.289 1.00 92.44 89 LEU A CA 1
ATOM 697 C C . LEU A 1 89 ? 0.229 -9.475 -15.531 1.00 92.44 89 LEU A C 1
ATOM 699 O O . LEU A 1 89 ? -0.507 -10.318 -16.043 1.00 92.44 89 LEU A O 1
ATOM 703 N N . GLU A 1 90 ? 0.379 -8.246 -16.003 1.00 90.31 90 GLU A N 1
ATOM 704 C CA . GLU A 1 90 ? -0.254 -7.756 -17.223 1.00 90.31 90 GLU A CA 1
ATOM 705 C C . GLU A 1 90 ? 0.819 -7.267 -18.194 1.00 90.31 90 GLU A C 1
ATOM 707 O O . GLU A 1 90 ? 1.932 -6.917 -17.793 1.00 90.31 90 GLU A O 1
ATOM 712 N N . GLU A 1 91 ? 0.501 -7.269 -19.489 1.00 88.31 91 GLU A N 1
ATOM 713 C CA . GLU A 1 91 ? 1.411 -6.722 -20.488 1.00 88.31 91 GLU A CA 1
ATOM 714 C C . GLU A 1 91 ? 1.558 -5.213 -20.304 1.00 88.31 91 GLU A C 1
ATOM 716 O O . GLU A 1 91 ? 0.610 -4.451 -20.515 1.00 88.31 91 GLU A O 1
ATOM 721 N N . ASP A 1 92 ? 2.774 -4.772 -19.994 1.00 83.50 92 ASP A N 1
ATOM 722 C CA . ASP A 1 92 ? 3.083 -3.353 -19.950 1.00 83.50 92 ASP A CA 1
ATOM 723 C C . ASP A 1 92 ? 3.236 -2.803 -21.374 1.00 83.50 92 ASP A C 1
ATOM 725 O O . ASP A 1 92 ? 4.249 -2.993 -22.054 1.00 83.50 92 ASP A O 1
ATOM 729 N N . LYS A 1 93 ? 2.184 -2.128 -21.841 1.00 82.06 93 LYS A N 1
ATOM 730 C CA . LYS A 1 93 ? 2.147 -1.497 -23.164 1.00 82.06 93 LYS A CA 1
ATOM 731 C C . LYS A 1 93 ? 3.063 -0.274 -23.264 1.00 82.06 93 LYS A C 1
ATOM 733 O O . LYS A 1 93 ? 3.356 0.131 -24.381 1.00 82.06 93 LYS A O 1
ATOM 738 N N . SER A 1 94 ? 3.526 0.291 -22.144 1.00 72.25 94 SER A N 1
ATOM 739 C CA . SER A 1 94 ? 4.496 1.397 -22.144 1.00 72.25 94 SER A CA 1
ATOM 740 C C . SER A 1 94 ? 5.931 0.931 -22.434 1.00 72.25 94 SER A C 1
ATOM 742 O O . SER A 1 94 ? 6.787 1.729 -22.814 1.00 72.25 94 SER A O 1
ATOM 744 N N . LEU A 1 95 ? 6.179 -0.379 -22.317 1.00 69.38 95 LEU A N 1
ATOM 745 C CA . LEU A 1 95 ? 7.450 -1.037 -22.626 1.00 69.38 95 LEU A CA 1
ATOM 746 C C . LEU A 1 95 ? 7.454 -1.685 -24.026 1.00 69.38 95 LEU A C 1
ATOM 748 O O . LEU A 1 95 ? 8.153 -2.683 -24.226 1.00 69.38 95 LEU A O 1
ATOM 752 N N . L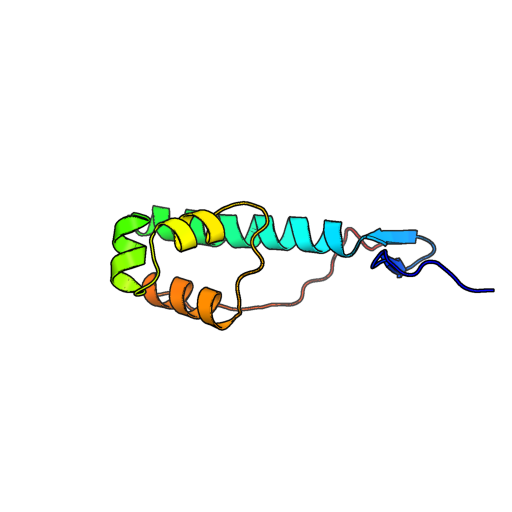YS A 1 96 ? 6.625 -1.205 -24.962 1.00 60.31 96 LYS A N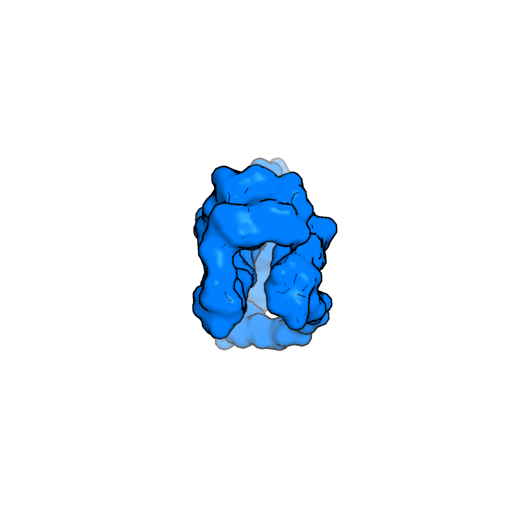 1
ATOM 753 C CA . LYS A 1 96 ? 6.577 -1.658 -26.367 1.00 60.31 96 LYS A CA 1
ATOM 754 C C . LYS A 1 96 ? 7.092 -0.552 -27.307 1.00 60.31 96 LYS A C 1
ATOM 756 O O . LYS A 1 96 ? 7.220 0.595 -26.874 1.00 60.31 96 LYS A O 1
ATOM 761 N N . ASP A 1 97 ? 7.425 -0.937 -28.541 1.00 55.00 97 ASP A N 1
ATOM 762 C CA . ASP A 1 97 ? 7.995 -0.098 -29.615 1.00 55.00 97 ASP A CA 1
ATOM 763 C C . ASP A 1 97 ? 7.354 1.297 -29.756 1.00 55.00 97 ASP A C 1
ATOM 765 O O . ASP A 1 97 ? 6.107 1.378 -29.839 1.00 55.00 97 ASP A O 1
#

Foldseek 3Di:
DDDPPDFDWDDDPNDIDGPVVVVQVVLQVLLVVLVVLCVVLVHDLVNLCVLLVNDSVVNVVSSDRPDPDDPVVSQSSQVSSVHGDDDDDDDDPVRDD